Protein AF-A0A538RMU3-F1 (afdb_monomer_lite)

pLDDT: mean 72.75, std 20.23, range [37.22, 97.5]

Structure (mmCIF, N/CA/C/O backbone):
data_AF-A0A538RMU3-F1
#
_entry.id   AF-A0A538RMU3-F1
#
loop_
_atom_site.group_PDB
_atom_site.id
_atom_site.type_symbol
_atom_site.label_atom_id
_atom_site.label_alt_id
_atom_site.label_comp_id
_atom_site.label_asym_id
_atom_site.label_entity_id
_atom_site.label_seq_id
_atom_site.pdbx_PDB_ins_code
_atom_site.Cartn_x
_atom_site.Cartn_y
_atom_site.Cartn_z
_atom_site.occupancy
_atom_site.B_iso_or_equiv
_atom_site.auth_seq_id
_atom_site.auth_comp_id
_atom_site.auth_asym_id
_atom_site.auth_atom_id
_atom_site.pdbx_PDB_model_num
ATOM 1 N N . MET A 1 1 ? 11.686 59.007 83.862 1.00 42.25 1 MET A N 1
ATOM 2 C CA . MET A 1 1 ? 11.194 60.359 83.494 1.00 42.25 1 MET A CA 1
ATOM 3 C C . MET A 1 1 ? 9.891 60.207 82.717 1.00 42.25 1 MET A C 1
ATOM 5 O O . MET A 1 1 ? 9.642 59.115 82.222 1.00 42.25 1 MET A O 1
ATOM 9 N N . LYS A 1 2 ? 9.046 61.242 82.653 1.00 37.22 2 LYS A N 1
ATOM 10 C CA . LYS A 1 2 ? 7.793 61.214 81.876 1.00 37.22 2 LYS A CA 1
ATOM 11 C C . LYS A 1 2 ? 8.079 61.490 80.397 1.00 37.22 2 LYS A C 1
ATOM 13 O O . LYS A 1 2 ? 8.924 62.329 80.115 1.00 37.22 2 LYS A O 1
ATOM 18 N N . ASN A 1 3 ? 7.326 60.854 79.504 1.00 39.50 3 ASN A N 1
ATOM 19 C CA . ASN A 1 3 ? 6.898 61.400 78.213 1.00 39.50 3 ASN A CA 1
ATOM 20 C C . ASN A 1 3 ? 5.600 60.683 77.799 1.00 39.50 3 ASN A C 1
ATOM 22 O O . ASN A 1 3 ? 5.316 59.592 78.294 1.00 39.50 3 ASN A O 1
ATOM 26 N N . TYR A 1 4 ? 4.776 61.337 76.982 1.00 40.28 4 TYR A N 1
ATOM 27 C CA . TYR A 1 4 ? 3.357 61.013 76.797 1.00 40.28 4 TYR A CA 1
ATOM 28 C C . TYR A 1 4 ? 2.996 60.807 75.313 1.00 40.28 4 TYR A C 1
ATOM 30 O O . TYR A 1 4 ? 3.630 61.415 74.463 1.00 40.28 4 TYR A O 1
ATOM 38 N N . LEU A 1 5 ? 1.951 59.994 75.073 1.00 40.91 5 LEU A N 1
ATOM 39 C CA . LEU A 1 5 ? 0.840 60.138 74.098 1.00 40.91 5 LEU A CA 1
ATOM 40 C C . LEU A 1 5 ? 1.123 60.701 72.675 1.00 40.91 5 LEU A C 1
ATOM 42 O O . LEU A 1 5 ? 1.694 61.772 72.534 1.00 40.91 5 LEU A O 1
ATOM 46 N N . ALA A 1 6 ? 0.590 60.152 71.572 1.00 39.03 6 ALA A N 1
ATOM 47 C CA . ALA A 1 6 ? -0.189 58.920 71.328 1.00 39.03 6 ALA A CA 1
ATOM 48 C C . ALA A 1 6 ? -0.019 58.515 69.821 1.00 39.03 6 ALA A C 1
ATOM 50 O O . ALA A 1 6 ? 1.133 58.405 69.423 1.00 39.03 6 ALA A O 1
ATOM 51 N N . LEU A 1 7 ? -0.978 58.284 68.898 1.00 39.88 7 LEU A N 1
ATOM 52 C CA . LEU A 1 7 ? -2.457 58.264 68.869 1.00 39.88 7 LEU A CA 1
ATOM 53 C C . LEU A 1 7 ? -2.931 57.535 67.576 1.00 39.88 7 LEU A C 1
ATOM 55 O O . LEU A 1 7 ? -2.491 57.918 66.496 1.00 39.88 7 LEU A O 1
ATOM 59 N N . THR A 1 8 ? -3.882 56.583 67.659 1.00 44.03 8 THR A N 1
ATOM 60 C CA . THR A 1 8 ? -4.569 55.888 66.519 1.00 44.03 8 THR A CA 1
ATOM 61 C C . THR A 1 8 ? -3.670 55.049 65.570 1.00 44.03 8 THR A C 1
ATOM 63 O O . THR A 1 8 ? -2.468 55.253 65.508 1.00 44.03 8 THR A O 1
ATOM 66 N N . ASN A 1 9 ? -4.146 54.021 64.848 1.00 40.78 9 ASN A N 1
ATOM 67 C CA . ASN A 1 9 ? -5.468 53.841 64.229 1.00 40.78 9 ASN A CA 1
ATOM 68 C C . ASN A 1 9 ? -6.006 52.383 64.241 1.00 40.78 9 ASN A C 1
ATOM 70 O O . ASN A 1 9 ? -5.307 51.432 64.576 1.00 40.78 9 ASN A O 1
ATOM 74 N N . VAL A 1 10 ? -7.282 52.252 63.875 1.00 45.56 10 VAL A N 1
ATOM 75 C CA . VAL A 1 10 ? -8.118 51.045 63.755 1.00 45.56 10 VAL A CA 1
ATOM 76 C C . VAL A 1 10 ? -7.844 50.305 62.431 1.00 45.56 10 VAL A C 1
ATOM 78 O O . VAL A 1 10 ? -7.662 50.970 61.417 1.00 45.56 10 VAL A O 1
ATOM 81 N N . GLN A 1 11 ? -7.849 48.959 62.414 1.00 43.03 11 GLN A N 1
ATOM 82 C CA . GLN A 1 11 ? -8.915 48.118 61.809 1.00 43.03 11 GLN A CA 1
ATOM 83 C C . GLN A 1 11 ? -8.619 46.603 61.932 1.00 43.03 11 GLN A C 1
ATOM 85 O O . GLN A 1 11 ? -7.500 46.195 62.234 1.00 43.03 11 GLN A O 1
ATOM 90 N N . SER A 1 12 ? -9.656 45.774 61.778 1.00 46.22 12 SER A N 1
ATOM 91 C CA . SER A 1 12 ? -9.652 44.311 61.950 1.00 46.22 12 SER A CA 1
ATOM 92 C C . SER A 1 12 ? -9.465 43.564 60.600 1.00 46.22 12 SER A C 1
ATOM 94 O O . SER A 1 12 ? -9.358 44.223 59.563 1.00 46.22 12 SER A O 1
ATOM 96 N N . PRO A 1 13 ? -9.336 42.218 60.565 1.00 52.88 13 PRO A N 1
ATOM 97 C CA . PRO A 1 13 ? -8.780 41.520 59.404 1.00 52.88 13 PRO A CA 1
ATOM 98 C C . PRO A 1 13 ? -9.794 41.284 58.278 1.00 52.88 13 PRO A C 1
ATOM 100 O O . PRO A 1 13 ? -10.972 41.031 58.527 1.00 52.88 13 PRO A O 1
ATOM 103 N N . ILE A 1 14 ? -9.298 41.232 57.037 1.00 52.31 14 ILE A N 1
ATOM 104 C CA . ILE A 1 14 ? -10.019 40.663 55.892 1.00 52.31 14 ILE A CA 1
ATOM 105 C C . ILE A 1 14 ? -9.239 39.448 55.386 1.00 52.31 14 ILE A C 1
ATOM 107 O O . ILE A 1 14 ? -8.193 39.561 54.752 1.00 52.31 14 ILE A O 1
ATOM 111 N N . MET A 1 15 ? -9.769 38.268 55.697 1.00 50.59 15 MET A N 1
ATOM 112 C CA . MET A 1 15 ? -9.289 36.977 55.216 1.00 50.59 15 MET A CA 1
ATOM 113 C C . MET A 1 15 ? -9.994 36.649 53.895 1.00 50.59 15 MET A C 1
ATOM 115 O O . MET A 1 15 ? -11.164 36.274 53.895 1.00 50.59 15 MET A O 1
ATOM 119 N N . GLN A 1 16 ? -9.285 36.762 52.770 1.00 47.50 16 GLN A N 1
ATOM 120 C CA . GLN A 1 16 ? -9.738 36.242 51.477 1.00 47.50 16 GLN A CA 1
ATOM 121 C C . GLN A 1 16 ? -8.610 35.437 50.826 1.00 47.50 16 GLN A C 1
ATOM 123 O O . GLN A 1 16 ? -7.587 35.984 50.422 1.00 47.50 16 GLN A O 1
ATOM 128 N N . GLY A 1 17 ? -8.790 34.116 50.769 1.00 50.53 17 GLY A N 1
ATOM 129 C CA . GLY A 1 17 ? -7.845 33.208 50.125 1.00 50.53 17 GLY A CA 1
ATOM 130 C C . GLY A 1 17 ? -7.995 33.251 48.607 1.00 50.53 17 GLY A C 1
ATOM 131 O O . GLY A 1 17 ? -9.094 33.058 48.089 1.00 50.53 17 GLY A O 1
ATOM 132 N N . LEU A 1 18 ? -6.893 33.476 47.893 1.00 52.75 18 LEU A N 1
ATOM 133 C CA . LEU A 1 18 ? -6.877 33.454 46.434 1.00 52.75 18 LEU A CA 1
ATOM 134 C C . LEU A 1 18 ? -6.670 32.007 45.963 1.00 52.75 18 LEU A C 1
ATOM 136 O O . LEU A 1 18 ? -5.591 31.437 46.119 1.00 52.75 18 LEU A O 1
ATOM 140 N N . VAL A 1 19 ? -7.733 31.398 45.431 1.00 52.97 19 VAL A N 1
ATOM 141 C CA . VAL A 1 19 ? -7.720 30.014 44.933 1.00 52.97 19 VAL A CA 1
ATOM 142 C C . VAL A 1 19 ? -6.763 29.901 43.746 1.00 52.97 19 VAL A C 1
ATOM 144 O O . VAL A 1 19 ? -6.969 30.525 42.706 1.00 52.97 19 VAL A O 1
ATOM 147 N N . GLY A 1 20 ? -5.716 29.089 43.896 1.00 50.66 20 GLY A N 1
ATOM 148 C CA . GLY A 1 20 ? -4.728 28.857 42.848 1.00 50.66 20 GLY A CA 1
ATOM 149 C C . GLY A 1 20 ? -5.300 28.034 41.696 1.00 50.66 20 GLY A C 1
ATOM 150 O O . GLY A 1 20 ? -5.331 26.807 41.769 1.00 50.66 20 GLY A O 1
ATOM 151 N N . ILE A 1 21 ? -5.708 28.697 40.611 1.00 58.00 21 ILE A N 1
ATOM 152 C CA . ILE A 1 21 ? -6.057 28.031 39.350 1.00 58.00 21 ILE A CA 1
ATOM 153 C C . ILE A 1 21 ? -4.756 27.591 38.665 1.00 58.00 21 ILE A C 1
ATOM 155 O O . ILE A 1 21 ? -4.201 28.287 37.815 1.00 58.00 21 ILE A O 1
ATOM 159 N N . ALA A 1 22 ? -4.255 26.421 39.061 1.00 54.88 22 ALA A N 1
ATOM 160 C CA . ALA A 1 22 ? -3.153 25.740 38.392 1.00 54.88 22 ALA A CA 1
ATOM 161 C C . ALA A 1 22 ? -3.633 25.199 37.034 1.00 54.88 22 ALA A C 1
ATOM 163 O O . ALA A 1 22 ? -4.012 24.037 36.901 1.00 54.88 22 ALA A O 1
ATOM 164 N N . GLY A 1 23 ? -3.665 26.072 36.025 1.00 51.09 23 GLY A N 1
ATOM 165 C CA . GLY A 1 23 ? -4.047 25.717 34.663 1.00 51.09 23 GLY A CA 1
AT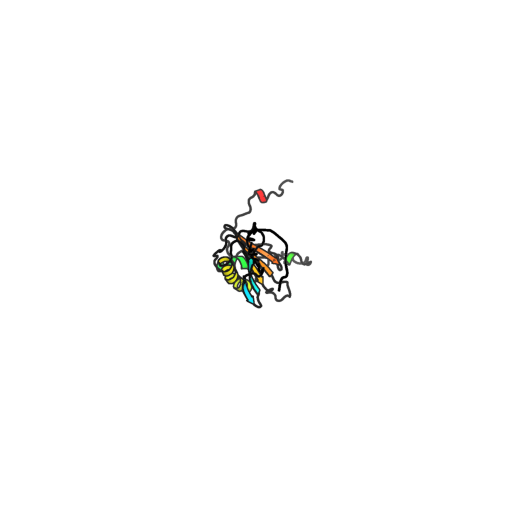OM 166 C C . GLY A 1 23 ? -3.039 24.757 34.034 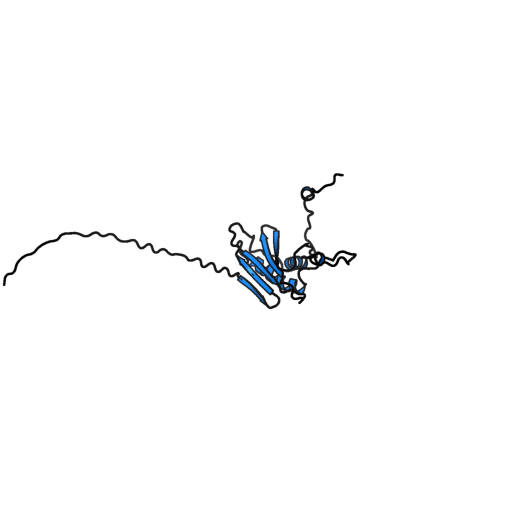1.00 51.09 23 GLY A C 1
ATOM 167 O O . GLY A 1 23 ? -2.046 25.195 33.456 1.00 51.09 23 GLY A O 1
ATOM 168 N N . CYS A 1 24 ? -3.300 23.452 34.123 1.00 47.16 24 CYS A N 1
ATOM 169 C CA . CYS A 1 24 ? -2.546 22.422 33.413 1.00 47.16 24 CYS A CA 1
ATOM 170 C C . CYS A 1 24 ? -2.789 22.529 31.900 1.00 47.16 24 CYS A C 1
ATOM 172 O O . CYS A 1 24 ? -3.610 21.809 31.333 1.00 47.16 24 CYS A O 1
ATOM 174 N N . VAL A 1 25 ? -2.056 23.431 31.243 1.00 57.81 25 VAL A N 1
ATOM 175 C CA . VAL A 1 25 ? -1.978 23.507 29.782 1.00 57.81 25 VAL A CA 1
ATOM 176 C C . VAL A 1 25 ? -1.273 22.248 29.280 1.00 57.81 25 VAL A C 1
ATOM 178 O O . VAL A 1 25 ? -0.047 22.189 29.195 1.00 57.81 25 VAL A O 1
ATOM 181 N N . LEU A 1 26 ? -2.063 21.223 28.962 1.00 56.81 26 LEU A N 1
ATOM 182 C CA . LEU A 1 26 ? -1.600 20.052 28.229 1.00 56.81 26 LEU A CA 1
ATOM 183 C C . LEU A 1 26 ? -1.276 20.481 26.796 1.00 56.81 26 LEU A C 1
ATOM 185 O O . LEU A 1 26 ? -2.120 20.436 25.903 1.00 56.81 26 LEU A O 1
ATOM 189 N N . VAL A 1 27 ? -0.035 20.921 26.584 1.00 56.12 27 VAL A N 1
ATOM 190 C CA . VAL A 1 27 ? 0.534 21.096 25.246 1.00 56.12 27 VAL A CA 1
ATOM 191 C C . VAL A 1 27 ? 0.655 19.719 24.600 1.00 56.12 27 VAL A C 1
ATOM 193 O O . VAL A 1 27 ? 1.660 19.023 24.748 1.00 56.12 27 VAL A O 1
ATOM 196 N N . PHE A 1 28 ? -0.393 19.329 23.876 1.00 52.47 28 PHE A N 1
ATOM 197 C CA . PHE A 1 28 ? -0.359 18.222 22.931 1.00 52.47 28 PHE A CA 1
ATOM 198 C C . PHE A 1 28 ? 0.613 18.582 21.806 1.00 52.47 28 PHE A C 1
ATOM 200 O O . PHE A 1 28 ? 0.235 19.142 20.778 1.00 52.47 28 PHE A O 1
ATOM 207 N N . SER A 1 29 ? 1.894 18.287 22.032 1.00 49.62 29 SER A N 1
ATOM 208 C CA . SER A 1 29 ? 2.948 18.389 21.028 1.00 49.62 29 SER A CA 1
ATOM 209 C C . SER A 1 29 ? 2.738 17.287 19.990 1.00 49.62 29 SER A C 1
ATOM 211 O O . SER A 1 29 ? 3.348 16.218 20.053 1.00 49.62 29 SER A O 1
ATOM 213 N N . GLY A 1 30 ? 1.802 17.535 19.072 1.00 46.72 30 GLY A N 1
ATOM 214 C CA . GLY A 1 30 ? 1.519 16.692 17.920 1.00 46.72 30 GLY A CA 1
ATOM 215 C C . GLY A 1 30 ? 2.725 16.679 16.993 1.00 46.72 30 GLY A C 1
ATOM 216 O O . GLY A 1 30 ? 2.830 17.490 16.076 1.00 46.72 30 GLY A O 1
ATOM 217 N N . CYS A 1 31 ? 3.664 15.774 17.259 1.00 44.69 31 CYS A N 1
ATOM 218 C CA . CYS A 1 31 ? 4.785 15.536 16.371 1.00 44.69 31 CYS A CA 1
ATOM 219 C C . CYS A 1 31 ? 4.237 14.898 15.090 1.00 44.69 31 CYS A C 1
ATOM 221 O O . CYS A 1 31 ? 3.975 13.698 15.062 1.00 44.69 31 CYS A O 1
ATOM 223 N N . ALA A 1 32 ? 4.059 15.709 14.043 1.00 51.19 32 ALA A N 1
ATOM 224 C CA . ALA A 1 32 ? 3.670 15.278 12.699 1.00 51.19 32 ALA A CA 1
ATOM 225 C C . ALA A 1 32 ? 4.819 14.497 12.023 1.00 51.19 32 ALA A C 1
ATOM 227 O O . ALA A 1 32 ? 5.415 14.924 11.035 1.00 51.19 32 ALA A O 1
ATOM 228 N N . GLY A 1 33 ? 5.181 13.368 12.631 1.00 53.28 33 GLY A N 1
ATOM 229 C CA . GLY A 1 33 ? 6.319 12.520 12.309 1.00 53.28 33 GLY A CA 1
ATOM 230 C C . GLY A 1 33 ? 5.861 11.072 12.253 1.00 53.28 33 GLY A C 1
ATOM 231 O O . GLY A 1 33 ? 5.905 10.357 13.252 1.00 53.28 33 GLY A O 1
ATOM 232 N N . GLY A 1 34 ? 5.404 10.658 11.072 1.00 60.94 34 GLY A N 1
ATOM 233 C CA . GLY A 1 34 ? 4.832 9.337 10.840 1.00 60.94 34 GLY A CA 1
ATOM 234 C C . GLY A 1 34 ? 5.728 8.175 11.290 1.00 60.94 34 GLY A C 1
ATOM 235 O O . GLY A 1 34 ? 6.949 8.199 11.104 1.00 60.94 34 GLY A O 1
ATOM 236 N N . THR A 1 35 ? 5.128 7.128 11.868 1.00 81.69 35 THR A N 1
ATOM 237 C CA . THR A 1 35 ? 5.879 5.978 12.400 1.00 81.69 35 THR A CA 1
ATOM 238 C C . THR A 1 35 ? 6.506 5.186 11.254 1.00 81.69 35 THR A C 1
ATOM 240 O O . THR A 1 35 ? 5.820 4.499 10.496 1.00 81.69 35 THR A O 1
ATOM 243 N N . LYS A 1 36 ? 7.829 5.286 11.110 1.00 85.69 36 LYS A N 1
ATOM 244 C CA . LYS A 1 36 ? 8.577 4.691 9.996 1.00 85.69 36 LYS A CA 1
ATOM 245 C C . LYS A 1 36 ? 8.697 3.173 10.163 1.00 85.69 36 LYS A C 1
ATOM 247 O O . LYS A 1 36 ? 9.276 2.701 11.136 1.00 85.69 36 LYS A O 1
ATOM 252 N N . LEU A 1 37 ? 8.181 2.418 9.194 1.00 86.12 37 LEU A N 1
ATOM 253 C CA . LEU A 1 37 ? 8.215 0.950 9.177 1.00 86.12 37 LEU A CA 1
ATOM 254 C C . LEU A 1 37 ? 9.469 0.421 8.466 1.00 86.12 37 LEU A C 1
ATOM 256 O O . LEU A 1 37 ? 10.030 -0.590 8.878 1.00 86.12 37 LEU A O 1
ATOM 260 N N . ALA A 1 38 ? 9.937 1.118 7.424 1.00 90.00 38 ALA A N 1
ATOM 261 C CA . ALA A 1 38 ? 11.180 0.794 6.727 1.00 90.00 38 ALA A CA 1
ATOM 262 C C . ALA A 1 38 ? 11.831 2.015 6.064 1.00 90.00 38 ALA A C 1
ATOM 264 O O . ALA A 1 38 ? 11.158 2.977 5.682 1.00 90.00 38 ALA A O 1
ATOM 265 N N . HIS A 1 39 ? 13.150 1.941 5.864 1.00 88.62 39 HIS A N 1
ATOM 266 C CA . HIS A 1 39 ? 13.913 2.885 5.050 1.00 88.62 39 HIS A CA 1
ATOM 267 C C . HIS A 1 39 ? 15.199 2.245 4.517 1.00 88.62 39 HIS A C 1
ATOM 269 O O . HIS A 1 39 ? 15.991 1.724 5.298 1.00 88.62 39 HIS A O 1
ATOM 275 N N . ASN A 1 40 ? 15.422 2.298 3.206 1.00 85.94 40 ASN A N 1
ATOM 276 C CA . ASN A 1 40 ? 16.657 1.876 2.543 1.00 85.94 40 ASN A CA 1
ATOM 277 C C . ASN A 1 40 ? 16.784 2.574 1.168 1.00 85.94 40 ASN A C 1
ATOM 279 O O . ASN A 1 40 ? 15.991 3.455 0.837 1.00 85.94 40 ASN A O 1
ATOM 283 N N . ALA A 1 41 ? 17.768 2.180 0.354 1.00 84.56 41 ALA A N 1
ATOM 284 C CA . ALA A 1 41 ? 17.982 2.745 -0.985 1.00 84.56 41 ALA A CA 1
ATOM 285 C C . ALA A 1 41 ? 16.835 2.467 -1.987 1.00 84.56 41 ALA A C 1
ATOM 287 O O . ALA A 1 41 ? 16.616 3.262 -2.904 1.00 84.56 41 ALA A O 1
ATOM 288 N N . LYS A 1 42 ? 16.083 1.369 -1.809 1.00 85.88 42 LYS A N 1
ATOM 289 C CA . LYS A 1 42 ? 14.905 1.050 -2.631 1.00 85.88 42 LYS A CA 1
ATOM 290 C C . LYS A 1 42 ? 13.700 1.907 -2.239 1.00 85.88 42 LYS A C 1
ATOM 292 O O . LYS A 1 42 ? 12.954 2.315 -3.119 1.00 85.88 42 LYS A O 1
ATOM 297 N N . GLY A 1 43 ? 13.516 2.240 -0.960 1.00 90.12 43 GLY A N 1
ATOM 298 C CA . GLY A 1 43 ? 12.418 3.118 -0.563 1.00 90.12 43 GLY A CA 1
ATOM 299 C C . GLY A 1 43 ? 12.168 3.258 0.936 1.00 90.12 43 GLY A C 1
ATOM 300 O O . GLY A 1 43 ? 13.034 3.030 1.783 1.00 90.12 43 GLY A O 1
ATOM 301 N N . SER A 1 44 ? 10.945 3.655 1.271 1.00 92.81 44 SER A N 1
ATOM 302 C CA . SER A 1 44 ? 10.430 3.732 2.638 1.00 92.81 44 SER A CA 1
ATOM 303 C C . SER A 1 44 ? 8.938 3.450 2.694 1.00 92.81 44 SER A C 1
ATOM 305 O O . SER A 1 44 ? 8.204 3.830 1.783 1.00 92.81 44 SER A O 1
ATOM 307 N N . VAL A 1 45 ? 8.505 2.871 3.811 1.00 95.56 45 VAL A N 1
ATOM 308 C CA . VAL A 1 45 ? 7.096 2.681 4.179 1.00 95.56 45 VAL A CA 1
ATOM 309 C C . VAL A 1 45 ? 6.913 3.206 5.603 1.00 95.56 45 VAL A C 1
ATOM 311 O O . VAL A 1 45 ? 7.813 3.051 6.436 1.00 95.56 45 VAL A O 1
ATOM 314 N N . TYR A 1 46 ? 5.799 3.877 5.877 1.00 95.31 46 TYR A N 1
ATOM 315 C CA . TYR A 1 46 ? 5.536 4.575 7.135 1.00 95.31 46 TYR A CA 1
ATOM 316 C C . TYR A 1 46 ? 4.028 4.692 7.405 1.00 95.31 46 TYR A C 1
ATOM 318 O O . TYR A 1 46 ? 3.224 4.643 6.481 1.00 95.31 46 TYR A O 1
ATOM 326 N N . LEU A 1 47 ? 3.647 4.837 8.673 1.00 95.19 47 LEU A N 1
ATOM 327 C CA . LEU A 1 47 ? 2.291 5.218 9.077 1.00 95.19 47 LEU A CA 1
ATOM 328 C C . LEU A 1 47 ? 2.202 6.745 9.120 1.00 95.19 47 LEU A C 1
ATOM 330 O O . LEU A 1 47 ? 3.065 7.370 9.732 1.00 95.19 47 LEU A O 1
ATOM 334 N N . GLU A 1 48 ? 1.190 7.342 8.504 1.00 92.12 48 GLU A N 1
ATOM 335 C CA . GLU A 1 48 ? 0.957 8.794 8.462 1.00 92.12 48 GLU A CA 1
ATOM 336 C C . GLU A 1 48 ? -0.394 9.103 9.117 1.00 92.12 48 GLU A C 1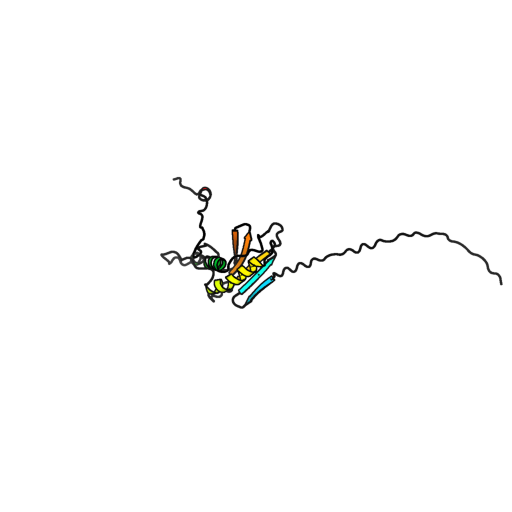
ATOM 338 O O . GLU A 1 48 ? -1.373 8.417 8.830 1.00 92.12 48 GLU A O 1
ATOM 343 N N . GLU A 1 49 ? -0.445 10.089 10.018 1.00 91.19 49 GLU A N 1
ATOM 344 C CA . GLU A 1 49 ? -1.685 10.521 10.681 1.00 91.19 49 GLU A CA 1
ATOM 345 C C . GLU A 1 49 ? -2.415 11.547 9.807 1.00 91.19 49 GLU A C 1
ATOM 347 O O . GLU A 1 49 ? -1.827 12.539 9.371 1.00 91.19 49 GLU A O 1
ATOM 352 N N . VAL A 1 50 ? -3.697 11.295 9.538 1.00 89.00 50 VAL A N 1
ATOM 353 C CA . VAL A 1 50 ? -4.544 12.153 8.709 1.00 89.00 50 VAL A CA 1
ATOM 354 C C . VAL A 1 50 ? -5.187 13.211 9.602 1.00 89.00 50 VAL A C 1
ATOM 356 O O . VAL A 1 50 ? -5.878 12.896 10.564 1.00 89.00 50 VAL A O 1
ATOM 359 N N . THR A 1 51 ? -4.962 14.488 9.290 1.00 85.50 51 THR A N 1
ATOM 360 C CA . THR A 1 51 ? -5.461 15.622 10.092 1.00 85.50 51 THR A CA 1
ATOM 361 C C . THR A 1 51 ? -6.918 15.999 9.804 1.00 85.50 51 THR A C 1
ATOM 363 O O . THR A 1 51 ? -7.455 16.911 10.435 1.00 85.50 51 THR A O 1
ATOM 366 N N . ASP A 1 52 ? -7.566 15.311 8.863 1.00 86.75 52 ASP A N 1
ATOM 367 C CA . ASP A 1 52 ? -8.991 15.455 8.583 1.00 86.75 52 ASP A CA 1
ATOM 368 C C . ASP A 1 52 ? -9.814 14.653 9.601 1.00 86.75 52 ASP A C 1
ATOM 370 O O . ASP A 1 52 ? -9.823 13.426 9.598 1.00 86.75 52 ASP A O 1
ATOM 374 N N . TRP A 1 53 ? -10.541 15.370 10.455 1.00 80.75 53 TRP A N 1
ATOM 375 C CA . TRP A 1 53 ? -11.468 14.846 11.463 1.00 80.75 53 TRP A CA 1
ATOM 376 C C . TRP A 1 53 ? -12.642 14.018 10.902 1.00 80.75 53 TRP A C 1
ATOM 378 O O . TRP A 1 53 ? -13.379 13.418 11.682 1.00 80.75 53 TRP A O 1
ATOM 388 N N . SER A 1 54 ? -12.834 13.989 9.578 1.00 88.75 54 SER A N 1
ATOM 389 C CA . SER A 1 54 ? -13.791 13.116 8.887 1.00 88.75 54 SER A CA 1
ATOM 390 C C . SER A 1 54 ? -13.163 11.845 8.288 1.00 88.75 54 SER A C 1
ATOM 392 O O . SER A 1 54 ? -13.886 10.997 7.760 1.00 88.75 54 SER A O 1
ATOM 394 N N . PHE A 1 55 ? -11.837 11.680 8.377 1.00 89.69 55 PHE A N 1
ATOM 395 C CA . PHE A 1 55 ? -11.150 10.462 7.953 1.00 89.69 55 PHE A CA 1
ATOM 396 C C . PHE A 1 55 ? -11.203 9.387 9.046 1.00 89.69 55 PHE A C 1
ATOM 398 O O . PHE A 1 55 ? -10.618 9.535 10.116 1.00 89.69 55 PHE A O 1
ATOM 405 N N . GLU A 1 56 ? -11.849 8.266 8.732 1.00 91.00 56 GLU A N 1
ATOM 406 C CA . GLU A 1 56 ? -11.832 7.056 9.553 1.00 91.00 56 GLU A CA 1
ATOM 407 C C . GLU A 1 56 ? -11.572 5.835 8.656 1.00 91.00 56 GLU A C 1
ATOM 409 O O . GLU A 1 56 ? -12.384 5.477 7.793 1.00 91.00 56 GLU A O 1
ATOM 414 N N . ALA A 1 57 ? -10.411 5.207 8.832 1.00 93.00 57 ALA A N 1
ATOM 415 C CA . ALA A 1 57 ? -10.045 3.949 8.198 1.00 93.00 57 ALA A CA 1
ATOM 416 C C . ALA A 1 57 ? -10.485 2.754 9.057 1.00 93.00 57 ALA A C 1
ATOM 418 O O . ALA A 1 57 ? -10.459 2.782 10.285 1.00 93.00 57 ALA A O 1
ATOM 419 N N . SER A 1 58 ? -10.832 1.645 8.409 1.00 95.56 58 SER A N 1
ATOM 420 C CA . SER A 1 58 ? -11.107 0.368 9.073 1.00 95.56 58 SER A CA 1
ATOM 421 C C . SER A 1 58 ? -9.784 -0.329 9.399 1.00 95.56 58 SER A C 1
ATOM 423 O O . SER A 1 58 ? -9.365 -1.278 8.734 1.00 95.56 58 SER A O 1
ATOM 425 N N . HIS A 1 59 ? -9.092 0.214 10.399 1.00 92.81 59 HIS A N 1
ATOM 426 C CA . HIS A 1 59 ? -7.755 -0.181 10.827 1.00 92.81 59 HIS A CA 1
ATOM 427 C C . HIS A 1 59 ? -7.706 -0.517 12.329 1.00 92.81 59 HIS A C 1
ATOM 429 O O . HIS A 1 59 ? -8.443 0.089 13.108 1.00 92.81 59 HIS A O 1
ATOM 435 N N . PRO A 1 60 ? -6.850 -1.467 12.759 1.00 95.56 60 PRO A N 1
ATOM 436 C CA . PRO A 1 60 ? -5.891 -2.232 11.954 1.00 95.56 60 PRO A CA 1
ATOM 437 C C . PRO A 1 60 ? -6.560 -3.284 11.051 1.00 95.56 60 PRO A C 1
ATOM 439 O O . PRO A 1 60 ? -7.508 -3.958 11.446 1.00 95.56 60 PRO A O 1
ATOM 442 N N . ALA A 1 61 ? -6.038 -3.446 9.833 1.00 95.19 61 ALA A N 1
ATOM 443 C CA . ALA A 1 61 ? -6.515 -4.404 8.837 1.00 95.19 61 ALA A CA 1
ATOM 444 C C . ALA A 1 61 ? -5.461 -5.488 8.559 1.00 95.19 61 ALA A C 1
ATOM 446 O O . ALA A 1 61 ? -4.354 -5.199 8.103 1.00 95.19 61 ALA A O 1
ATOM 447 N N . VAL A 1 62 ? -5.813 -6.754 8.794 1.00 95.88 62 VAL A N 1
ATOM 448 C CA . VAL A 1 62 ? -4.948 -7.899 8.471 1.00 95.88 62 VAL A CA 1
ATOM 449 C C . VAL A 1 62 ? -5.263 -8.378 7.055 1.00 95.88 62 VAL A C 1
ATOM 451 O O . VAL A 1 62 ? -6.265 -9.050 6.829 1.00 95.88 62 VAL A O 1
ATOM 454 N N . ILE A 1 63 ? -4.394 -8.033 6.105 1.00 93.75 63 ILE A N 1
ATOM 455 C CA . ILE A 1 63 ? -4.438 -8.519 4.719 1.00 93.75 63 ILE A CA 1
ATOM 456 C C . ILE A 1 63 ? -3.173 -9.340 4.465 1.00 93.75 63 ILE A C 1
ATOM 458 O O . ILE A 1 63 ? -2.082 -8.959 4.892 1.00 93.75 63 ILE A O 1
ATOM 462 N N . ASP A 1 64 ? -3.313 -10.482 3.792 1.00 94.25 64 ASP A N 1
ATOM 463 C CA . ASP A 1 64 ? -2.186 -11.367 3.521 1.00 94.25 64 ASP A CA 1
ATOM 464 C C . ASP A 1 64 ? -1.206 -10.763 2.499 1.00 94.25 64 ASP A C 1
ATOM 466 O O . ASP A 1 64 ? -1.578 -10.014 1.590 1.00 94.25 64 ASP A O 1
ATOM 470 N N . GLN A 1 65 ? 0.072 -11.124 2.633 1.00 94.75 65 GLN A N 1
ATOM 471 C CA . GLN A 1 65 ? 1.136 -10.596 1.782 1.00 94.75 65 GLN A CA 1
ATOM 472 C C . GLN A 1 65 ? 0.903 -10.889 0.292 1.00 94.75 65 GLN A C 1
ATOM 474 O O . GLN A 1 65 ? 1.237 -10.045 -0.532 1.00 94.75 65 GLN A O 1
ATOM 479 N N . LEU A 1 66 ? 0.320 -12.038 -0.076 1.00 94.38 66 LEU A N 1
ATOM 480 C CA . LEU A 1 66 ? 0.129 -12.426 -1.478 1.00 94.38 66 LEU A CA 1
ATOM 481 C C . LEU A 1 66 ? -0.983 -11.606 -2.144 1.00 94.38 66 LEU A C 1
ATOM 483 O O . LEU A 1 66 ? -0.870 -11.270 -3.324 1.00 94.38 66 LEU A O 1
ATOM 487 N N . THR A 1 67 ? -2.031 -11.244 -1.403 1.00 94.06 67 THR A N 1
ATOM 488 C CA . THR A 1 67 ? -3.052 -10.288 -1.851 1.00 94.06 67 THR A CA 1
ATOM 489 C C . THR A 1 67 ? -2.449 -8.904 -2.068 1.00 94.06 67 THR A C 1
ATOM 491 O O . THR A 1 67 ? -2.677 -8.317 -3.125 1.00 94.06 67 THR A O 1
ATOM 494 N N . ILE A 1 68 ? -1.597 -8.414 -1.158 1.00 95.88 68 ILE A N 1
ATOM 495 C CA . ILE A 1 68 ? -0.870 -7.155 -1.390 1.00 95.88 68 ILE A CA 1
ATOM 496 C C . ILE A 1 68 ? 0.061 -7.266 -2.612 1.00 95.88 68 ILE A C 1
ATOM 498 O O . ILE A 1 68 ? 0.037 -6.371 -3.455 1.00 95.88 68 ILE A O 1
ATOM 502 N N . THR A 1 69 ? 0.791 -8.374 -2.795 1.00 95.06 69 THR A N 1
ATOM 503 C CA . THR A 1 69 ? 1.628 -8.598 -3.991 1.00 95.06 69 THR A CA 1
ATOM 504 C C . THR A 1 69 ? 0.805 -8.536 -5.278 1.00 95.06 69 THR A C 1
ATOM 506 O O . THR A 1 69 ? 1.208 -7.867 -6.228 1.00 95.06 69 THR A O 1
ATOM 509 N N . LYS A 1 70 ? -0.374 -9.175 -5.319 1.00 93.44 70 LYS A N 1
ATOM 510 C CA . LYS A 1 70 ? -1.295 -9.116 -6.471 1.00 93.44 70 LYS A CA 1
ATOM 511 C C . LYS A 1 70 ? -1.801 -7.699 -6.741 1.00 93.44 70 LYS A C 1
ATOM 513 O O . LYS A 1 70 ? -1.942 -7.330 -7.905 1.00 93.44 70 LYS A O 1
ATOM 518 N N . ILE A 1 71 ? -2.055 -6.914 -5.692 1.00 92.81 71 ILE A N 1
ATOM 519 C CA . ILE A 1 71 ? -2.460 -5.510 -5.816 1.00 92.81 71 ILE A CA 1
ATOM 520 C C . ILE A 1 71 ? -1.307 -4.680 -6.393 1.00 92.81 71 ILE A C 1
ATOM 522 O O . ILE A 1 71 ? -1.490 -4.038 -7.421 1.00 92.81 71 ILE A O 1
ATOM 526 N N . VAL A 1 72 ? -0.108 -4.744 -5.807 1.00 92.38 72 VAL A N 1
ATOM 527 C CA . VAL A 1 72 ? 1.055 -3.951 -6.249 1.00 92.38 72 VAL A CA 1
ATOM 528 C C . VAL A 1 72 ? 1.478 -4.315 -7.680 1.00 92.38 72 VAL A C 1
ATOM 530 O O . VAL A 1 72 ? 1.651 -3.426 -8.513 1.00 92.38 72 VAL A O 1
ATOM 533 N N . LYS A 1 73 ? 1.565 -5.612 -8.012 1.00 91.50 73 LYS A N 1
ATOM 534 C CA . LYS A 1 73 ? 1.867 -6.080 -9.379 1.00 91.50 73 LYS A CA 1
ATOM 535 C C . LYS A 1 73 ? 0.778 -5.737 -10.400 1.00 91.50 73 LYS A C 1
ATOM 537 O O . LYS A 1 73 ? 1.080 -5.636 -11.586 1.00 91.50 73 LYS A O 1
ATOM 542 N N . GLY A 1 74 ? -0.471 -5.590 -9.954 1.00 88.81 74 GLY A N 1
ATOM 543 C CA . GLY A 1 74 ? -1.632 -5.333 -10.805 1.00 88.81 74 GLY A CA 1
ATOM 544 C C . GLY A 1 74 ? -1.787 -3.882 -11.265 1.00 88.81 74 GLY A C 1
ATOM 545 O O . GLY A 1 74 ? -2.769 -3.576 -11.933 1.00 88.81 74 GLY A O 1
ATOM 546 N N . LEU A 1 75 ? -0.876 -2.973 -10.909 1.00 86.75 75 LEU A N 1
ATOM 547 C CA . LEU A 1 75 ? -0.998 -1.542 -11.203 1.00 86.75 75 LEU A CA 1
ATOM 548 C C . LEU A 1 75 ? -0.263 -1.171 -12.487 1.00 86.75 75 LEU A C 1
ATOM 550 O O . LEU A 1 75 ? 0.950 -1.364 -12.594 1.00 86.75 75 LEU A O 1
ATOM 554 N N . TYR A 1 76 ? -0.993 -0.585 -13.436 1.00 83.19 76 TYR A N 1
ATOM 555 C CA . TYR A 1 76 ? -0.472 -0.223 -14.750 1.00 83.19 76 TYR A CA 1
ATOM 556 C C . TYR A 1 76 ? -0.613 1.275 -15.034 1.00 83.19 76 TYR A C 1
ATOM 558 O O . TYR A 1 76 ? -1.632 1.896 -14.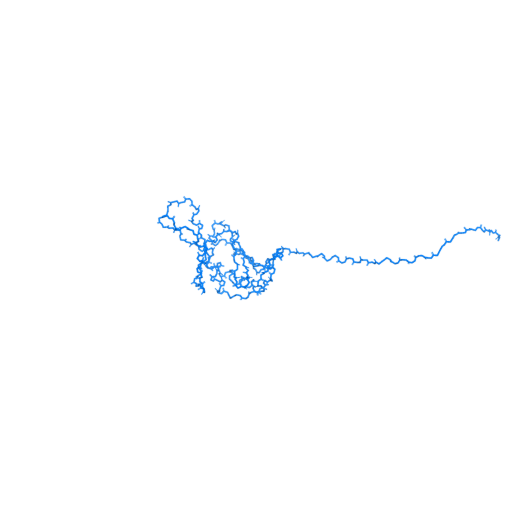722 1.00 83.19 76 TYR A O 1
ATOM 566 N N . SER A 1 77 ? 0.414 1.824 -15.678 1.00 75.56 77 SER A N 1
ATOM 567 C CA . SER A 1 77 ? 0.432 3.152 -16.281 1.00 75.56 77 SER A CA 1
ATOM 568 C C . SER A 1 77 ? 0.369 3.060 -17.812 1.00 75.56 77 SER A C 1
ATOM 570 O O . SER A 1 77 ? 0.810 2.080 -18.423 1.00 75.56 77 SER A O 1
ATOM 572 N N . ASN A 1 78 ? -0.155 4.122 -18.426 1.00 63.66 78 ASN A N 1
ATOM 573 C CA . ASN A 1 78 ? -0.145 4.381 -19.861 1.00 63.66 78 ASN A CA 1
ATOM 574 C C . ASN A 1 78 ? 0.626 5.678 -20.200 1.00 63.66 78 ASN A C 1
ATOM 576 O O . ASN A 1 78 ? 0.302 6.385 -21.154 1.00 63.66 78 ASN A O 1
ATOM 580 N N . ASP A 1 79 ? 1.672 5.997 -19.426 1.00 56.38 79 ASP A N 1
ATOM 581 C CA . ASP A 1 79 ? 2.582 7.129 -19.685 1.00 56.38 79 ASP A CA 1
ATOM 582 C C . ASP A 1 79 ? 3.265 7.036 -21.074 1.00 56.38 79 ASP A C 1
ATOM 584 O O . ASP A 1 79 ? 3.707 8.040 -21.627 1.00 56.38 79 ASP A O 1
ATOM 588 N N . GLY A 1 80 ? 3.246 5.857 -21.712 1.00 49.88 80 GLY A N 1
ATOM 589 C CA . GLY A 1 80 ? 3.621 5.653 -23.117 1.00 49.88 80 GLY A CA 1
ATOM 590 C C . GLY A 1 80 ? 2.690 6.296 -24.160 1.00 49.88 80 GLY A C 1
ATOM 591 O O . GLY A 1 80 ? 2.889 6.051 -25.349 1.00 49.88 80 GLY A O 1
ATOM 592 N N . MET A 1 81 ? 1.683 7.081 -23.756 1.00 46.47 81 MET A N 1
ATOM 593 C CA . MET A 1 81 ? 0.745 7.776 -24.653 1.00 46.47 81 MET A CA 1
ATOM 594 C C . MET A 1 81 ? 0.942 9.308 -24.714 1.00 46.47 81 MET A C 1
ATOM 596 O O . MET A 1 81 ? 0.277 9.974 -25.505 1.00 46.47 81 MET A O 1
ATOM 600 N N . SER A 1 82 ? 1.827 9.887 -23.889 1.00 44.66 82 SER A N 1
ATOM 601 C CA . SER A 1 82 ? 2.022 11.350 -23.779 1.00 44.66 82 SER A CA 1
ATOM 602 C C . SER A 1 82 ? 3.333 11.877 -24.389 1.00 44.66 82 SER A C 1
ATOM 604 O O . SER A 1 82 ? 3.504 13.089 -24.523 1.00 44.66 82 SER A O 1
ATOM 606 N N . GLY A 1 83 ? 4.238 10.991 -24.820 1.00 45.72 83 GLY A N 1
ATOM 607 C CA . GLY A 1 83 ? 5.401 11.350 -25.637 1.00 45.72 83 GLY A CA 1
ATOM 608 C C . GLY A 1 83 ? 5.011 11.612 -27.098 1.00 45.72 83 GLY A C 1
ATOM 609 O O . GLY A 1 83 ? 4.195 10.894 -27.667 1.00 45.72 83 GLY A O 1
ATOM 610 N N . SER A 1 84 ? 5.615 12.613 -27.743 1.00 47.19 84 SER A N 1
ATOM 611 C CA . SER A 1 84 ? 5.202 13.138 -29.062 1.00 47.19 84 SER A CA 1
ATOM 612 C C . SER A 1 84 ? 5.457 12.228 -30.284 1.00 47.19 84 SER A C 1
ATOM 614 O O . SER A 1 84 ? 5.315 12.675 -31.424 1.00 47.19 84 SER A O 1
ATOM 616 N N . SER A 1 85 ? 5.799 10.951 -30.088 1.00 46.72 85 SER A N 1
ATOM 617 C CA . SER A 1 85 ? 6.073 10.009 -31.180 1.00 46.72 85 SER A CA 1
ATOM 618 C C . SER A 1 85 ? 4.787 9.419 -31.772 1.00 46.72 85 SER A C 1
ATOM 620 O O . SER A 1 85 ? 4.305 8.370 -31.347 1.00 46.72 85 SER A O 1
ATOM 622 N N . ARG A 1 86 ? 4.253 10.049 -32.826 1.00 49.75 86 ARG A N 1
ATOM 623 C CA . ARG A 1 86 ? 3.176 9.482 -33.668 1.00 49.75 86 ARG A CA 1
ATOM 624 C C . ARG A 1 86 ? 3.675 8.379 -34.628 1.00 49.75 86 ARG A C 1
ATOM 626 O O . ARG A 1 86 ? 3.228 8.303 -35.769 1.00 49.75 86 ARG A O 1
ATOM 633 N N . MET A 1 87 ? 4.577 7.509 -34.168 1.00 49.72 87 MET A N 1
ATOM 634 C CA . MET A 1 87 ? 5.094 6.354 -34.916 1.00 49.72 87 MET A CA 1
ATOM 635 C C . MET A 1 87 ? 5.052 5.067 -34.072 1.00 49.72 87 MET A C 1
ATOM 637 O O . MET A 1 87 ? 6.074 4.525 -33.655 1.00 49.72 87 MET A O 1
ATOM 641 N N . SER A 1 88 ? 3.848 4.541 -33.849 1.00 46.84 88 SER A N 1
ATOM 642 C CA . SER A 1 88 ? 3.616 3.126 -33.524 1.00 46.84 88 SER A CA 1
ATOM 643 C C . SER A 1 88 ? 2.220 2.722 -33.994 1.00 46.84 88 SER A C 1
ATOM 645 O O . SER A 1 88 ? 1.221 3.248 -33.517 1.00 46.84 88 SER A O 1
ATOM 647 N N . ALA A 1 89 ? 2.151 1.801 -34.961 1.00 49.84 89 ALA A N 1
ATOM 648 C CA . ALA A 1 89 ? 0.896 1.335 -35.568 1.00 49.84 89 ALA A CA 1
ATOM 649 C C . ALA A 1 89 ? 0.157 0.263 -34.732 1.00 49.84 89 ALA A C 1
ATOM 651 O O . ALA A 1 89 ? -0.849 -0.289 -35.169 1.00 49.84 89 ALA A O 1
ATOM 652 N N . GLY A 1 90 ? 0.648 -0.017 -33.524 1.00 50.75 90 GLY A N 1
ATOM 653 C CA . GLY A 1 90 ? -0.065 -0.703 -32.453 1.00 50.75 90 GLY A CA 1
ATOM 654 C C . GLY A 1 90 ? 0.128 0.105 -31.172 1.00 50.75 90 GLY A C 1
ATOM 655 O O . GLY A 1 90 ? 1.224 0.612 -30.937 1.00 50.75 90 GLY A O 1
ATOM 656 N N . GLY A 1 91 ? -0.935 0.274 -30.384 1.00 55.25 91 GLY A N 1
ATOM 657 C CA . GLY A 1 91 ? -0.899 1.112 -29.183 1.00 55.25 91 GLY A CA 1
ATOM 658 C C . GLY A 1 91 ? 0.120 0.626 -28.149 1.00 55.25 91 GLY A C 1
ATOM 659 O O . GLY A 1 91 ? 0.332 -0.578 -27.989 1.00 55.25 91 GLY A O 1
ATOM 660 N N . SER A 1 92 ? 0.730 1.572 -27.434 1.00 58.88 92 SER A N 1
ATOM 661 C CA . SER A 1 92 ? 1.678 1.321 -26.346 1.00 58.88 92 SER A CA 1
ATOM 662 C C . SER A 1 92 ? 1.065 0.352 -25.331 1.00 58.88 92 SER A C 1
ATOM 664 O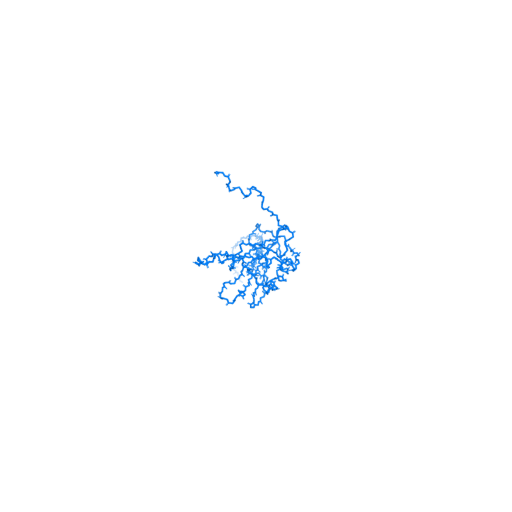 O . SER A 1 92 ? 0.047 0.659 -24.711 1.00 58.88 92 SER A O 1
ATOM 666 N N . LYS A 1 93 ? 1.656 -0.838 -25.161 1.00 65.12 93 LYS A N 1
ATOM 667 C CA . LYS A 1 93 ? 1.164 -1.809 -24.174 1.00 65.12 93 LYS A CA 1
ATOM 668 C C . LYS A 1 93 ? 1.276 -1.193 -22.767 1.00 65.12 93 LYS A C 1
ATOM 670 O O . LYS A 1 93 ? 2.358 -0.702 -22.445 1.00 65.12 93 LYS A O 1
ATOM 675 N N . PRO A 1 94 ? 0.228 -1.257 -21.919 1.00 68.56 94 PRO A N 1
ATOM 676 C CA . PRO A 1 94 ? 0.303 -0.766 -20.547 1.00 68.56 94 PRO A CA 1
ATOM 677 C C . PRO A 1 94 ? 1.496 -1.363 -19.793 1.00 68.56 94 PRO A C 1
ATOM 679 O O . PRO A 1 94 ? 1.744 -2.572 -19.850 1.00 68.56 94 PRO A O 1
ATOM 682 N N . MET A 1 95 ? 2.223 -0.511 -19.074 1.00 77.44 95 MET A N 1
ATOM 683 C CA . MET A 1 95 ? 3.436 -0.869 -18.339 1.00 77.44 95 MET A CA 1
ATOM 684 C C . MET A 1 95 ? 3.140 -0.926 -16.839 1.00 77.44 95 MET A C 1
ATOM 686 O O . MET A 1 95 ? 2.434 -0.063 -16.319 1.00 77.44 95 MET A O 1
ATOM 690 N N . ARG A 1 96 ? 3.669 -1.933 -16.132 1.00 82.94 96 ARG A N 1
ATOM 691 C CA . ARG A 1 96 ? 3.528 -2.019 -14.668 1.00 82.94 96 ARG A CA 1
ATOM 692 C C . ARG A 1 96 ? 4.216 -0.828 -13.998 1.00 82.94 96 ARG A C 1
ATOM 694 O O . ARG A 1 96 ? 5.316 -0.454 -14.395 1.00 82.94 96 ARG A O 1
ATOM 701 N N . ILE A 1 97 ? 3.580 -0.267 -12.970 1.00 84.00 97 ILE A N 1
ATOM 702 C CA . ILE A 1 97 ? 4.129 0.840 -12.166 1.00 84.00 97 ILE A CA 1
ATOM 703 C C . ILE A 1 97 ? 5.297 0.372 -11.289 1.00 84.00 97 ILE A C 1
ATOM 705 O O . ILE A 1 97 ? 6.227 1.137 -11.040 1.00 84.00 97 ILE A O 1
ATOM 709 N N . PHE A 1 98 ? 5.246 -0.883 -10.845 1.00 88.06 98 PHE A N 1
ATOM 710 C CA . PHE A 1 98 ? 6.228 -1.505 -9.965 1.00 88.06 98 PHE A CA 1
ATOM 711 C C . PHE A 1 98 ? 6.864 -2.717 -10.653 1.00 88.06 98 PHE A C 1
ATOM 713 O O . PHE A 1 98 ? 6.194 -3.450 -11.390 1.00 88.06 98 PHE A O 1
ATOM 720 N N . SER A 1 99 ? 8.157 -2.925 -10.408 1.00 88.62 99 SER A N 1
ATOM 721 C CA . SER A 1 99 ? 8.847 -4.170 -10.751 1.00 88.62 99 SER A CA 1
ATOM 722 C C . SER A 1 99 ? 8.407 -5.315 -9.827 1.00 88.62 99 SER A C 1
ATOM 724 O O . SER A 1 99 ? 7.705 -5.095 -8.834 1.00 88.62 99 SER A O 1
ATOM 726 N N . ASP A 1 100 ? 8.804 -6.551 -10.136 1.00 90.38 100 ASP A N 1
ATOM 727 C CA . ASP A 1 100 ? 8.561 -7.673 -9.221 1.00 90.38 100 ASP A CA 1
ATOM 728 C C . ASP A 1 100 ? 9.381 -7.493 -7.931 1.00 90.38 100 ASP A C 1
ATOM 730 O O . ASP A 1 100 ? 8.871 -7.703 -6.833 1.00 90.38 100 ASP A O 1
ATOM 734 N N . GLU A 1 101 ? 10.595 -6.954 -8.044 1.00 91.31 101 GLU A N 1
ATOM 735 C CA . GLU A 1 101 ? 11.473 -6.617 -6.928 1.00 91.31 101 GLU A CA 1
ATOM 736 C C . GLU A 1 101 ? 10.908 -5.477 -6.054 1.00 91.31 101 GLU A C 1
ATOM 738 O O . GLU A 1 101 ? 11.163 -5.434 -4.845 1.00 91.31 101 GLU A O 1
ATOM 743 N N . ASP A 1 102 ? 10.165 -4.527 -6.628 1.00 91.56 102 ASP A N 1
ATOM 744 C CA . ASP A 1 102 ? 9.446 -3.491 -5.874 1.00 91.56 102 ASP A CA 1
ATOM 745 C C . ASP A 1 102 ? 8.211 -4.066 -5.175 1.00 91.56 102 ASP A C 1
ATOM 747 O O . ASP A 1 102 ? 7.932 -3.703 -4.030 1.00 91.56 102 ASP A O 1
ATOM 751 N N . ALA A 1 103 ? 7.506 -5.005 -5.815 1.00 92.56 103 ALA A N 1
ATOM 752 C CA . ALA A 1 103 ? 6.394 -5.719 -5.199 1.00 92.56 103 ALA A CA 1
ATOM 753 C C . ALA A 1 103 ? 6.856 -6.597 -4.022 1.00 92.56 103 ALA A C 1
ATOM 755 O O . ALA A 1 103 ? 6.220 -6.573 -2.967 1.00 92.56 103 ALA A O 1
ATOM 756 N N . GLU A 1 104 ? 7.981 -7.305 -4.144 1.00 93.69 104 GLU A N 1
ATOM 757 C CA . GLU A 1 104 ? 8.597 -8.067 -3.045 1.00 93.69 104 GLU A CA 1
ATOM 758 C C . GLU A 1 104 ? 8.981 -7.182 -1.851 1.00 93.69 104 GLU A C 1
ATOM 760 O O . GLU A 1 104 ? 8.812 -7.589 -0.702 1.00 93.69 104 GLU A O 1
ATOM 765 N N . PHE A 1 105 ? 9.457 -5.960 -2.106 1.00 94.50 105 PHE A N 1
ATOM 766 C CA . PHE A 1 105 ? 9.797 -4.994 -1.059 1.00 94.50 105 PHE A CA 1
ATOM 767 C C . PHE A 1 105 ? 8.557 -4.383 -0.395 1.00 94.50 105 PHE A C 1
ATOM 769 O O . PHE A 1 105 ? 8.478 -4.340 0.833 1.00 94.50 105 PHE A O 1
ATOM 776 N N . LEU A 1 106 ? 7.589 -3.911 -1.186 1.00 95.62 106 LEU A N 1
ATOM 777 C CA . LEU A 1 106 ? 6.395 -3.249 -0.665 1.00 95.62 106 LEU A CA 1
ATOM 778 C C . LEU A 1 106 ? 5.481 -4.216 0.089 1.00 95.62 106 LEU A C 1
ATOM 780 O O . LEU A 1 106 ? 5.016 -3.884 1.174 1.00 95.62 106 LEU A O 1
ATOM 784 N N . SER A 1 107 ? 5.221 -5.406 -0.449 1.00 96.38 107 SER A N 1
ATOM 785 C CA . SER A 1 107 ? 4.124 -6.257 0.033 1.00 96.38 107 SER A CA 1
ATOM 786 C C . SER A 1 107 ? 4.185 -6.652 1.516 1.00 96.38 107 SER A C 1
ATOM 788 O O . SER A 1 107 ? 3.169 -6.477 2.193 1.00 96.38 107 SER A O 1
ATOM 790 N N . PRO A 1 108 ? 5.321 -7.114 2.086 1.00 96.88 108 PRO A N 1
ATOM 791 C CA . PRO A 1 108 ? 5.387 -7.416 3.518 1.00 96.88 108 PRO A CA 1
ATOM 792 C C . PRO A 1 108 ? 5.315 -6.149 4.384 1.00 96.88 108 PRO A C 1
ATOM 794 O O . PRO A 1 108 ? 4.786 -6.193 5.493 1.00 96.88 108 PRO A O 1
ATOM 797 N N . LEU A 1 109 ? 5.813 -5.012 3.888 1.00 97.44 109 LEU A N 1
ATOM 798 C CA . LEU A 1 109 ? 5.829 -3.742 4.617 1.00 97.44 109 LEU A CA 1
ATOM 799 C C . LEU A 1 109 ? 4.457 -3.066 4.647 1.00 97.44 109 LEU A C 1
ATOM 801 O O . LEU A 1 109 ? 4.064 -2.538 5.684 1.00 97.44 109 LEU A O 1
ATOM 805 N N . LEU A 1 110 ? 3.715 -3.111 3.539 1.00 97.50 110 LEU A N 1
ATOM 806 C CA . LEU A 1 110 ? 2.345 -2.614 3.458 1.00 97.50 110 LEU A CA 1
ATOM 807 C C . LEU A 1 110 ? 1.393 -3.513 4.263 1.00 97.50 110 LEU A C 1
ATOM 809 O O . LEU A 1 110 ? 0.615 -2.989 5.052 1.00 97.50 110 LEU A O 1
ATOM 813 N N . ALA A 1 111 ? 1.510 -4.845 4.172 1.00 97.25 111 ALA A N 1
ATOM 814 C CA . ALA A 1 111 ? 0.741 -5.770 5.017 1.00 97.25 111 ALA A CA 1
ATOM 815 C C . ALA A 1 111 ? 1.017 -5.552 6.522 1.00 97.25 111 ALA A C 1
ATOM 817 O O . ALA A 1 111 ? 0.094 -5.508 7.340 1.00 97.25 111 ALA A O 1
ATOM 818 N N . GLN A 1 112 ? 2.287 -5.345 6.896 1.00 96.94 112 GLN A N 1
ATOM 819 C CA . GLN A 1 112 ? 2.655 -4.985 8.268 1.00 96.94 112 GLN A CA 1
ATOM 820 C C . GLN A 1 112 ? 2.140 -3.593 8.671 1.00 96.94 112 GLN A C 1
ATOM 822 O O . GLN A 1 112 ? 1.764 -3.395 9.823 1.00 96.94 112 GLN A O 1
ATOM 827 N N . GLY A 1 113 ? 2.125 -2.622 7.756 1.00 96.31 113 GLY A N 1
ATOM 828 C CA . GLY A 1 113 ? 1.598 -1.287 8.027 1.00 96.31 113 GLY A CA 1
ATOM 829 C C . GLY A 1 113 ? 0.097 -1.311 8.284 1.00 96.31 113 GLY A C 1
ATOM 830 O O . GLY A 1 113 ? -0.353 -0.800 9.302 1.00 96.31 113 GLY A O 1
ATOM 831 N N . LEU A 1 114 ? -0.666 -1.985 7.423 1.00 97.06 114 LEU A N 1
ATOM 832 C CA . LEU A 1 114 ? -2.123 -2.090 7.532 1.00 97.06 114 LEU A CA 1
ATOM 833 C C . LEU A 1 114 ? -2.540 -2.773 8.845 1.00 97.06 114 LEU A C 1
ATOM 835 O O . LEU A 1 114 ? -3.483 -2.330 9.493 1.00 97.06 114 LEU A O 1
ATOM 839 N N . SER A 1 115 ? -1.780 -3.776 9.296 1.00 96.75 115 SER A N 1
ATOM 840 C CA . SER A 1 115 ? -2.003 -4.462 10.579 1.00 96.75 115 SER A CA 1
ATOM 841 C C . SER A 1 115 ? -1.515 -3.694 11.822 1.00 96.75 115 SER A C 1
ATOM 843 O O . SER A 1 115 ? -1.735 -4.158 12.941 1.00 96.75 115 SER A O 1
ATOM 845 N N . LYS A 1 116 ? -0.882 -2.523 11.654 1.00 95.75 116 LYS A N 1
ATOM 846 C CA . LYS A 1 116 ? -0.397 -1.642 12.738 1.00 95.75 116 LYS A CA 1
ATOM 847 C C . LYS A 1 116 ? -1.008 -0.237 12.734 1.00 95.75 116 LYS A C 1
ATOM 849 O O . LYS A 1 116 ? -0.863 0.471 13.728 1.00 95.75 116 LYS A O 1
ATOM 854 N N . ALA A 1 117 ? -1.626 0.177 11.631 1.00 95.06 117 ALA A N 1
ATOM 855 C CA . ALA A 1 117 ? -2.284 1.467 11.502 1.00 95.06 117 ALA A CA 1
ATOM 856 C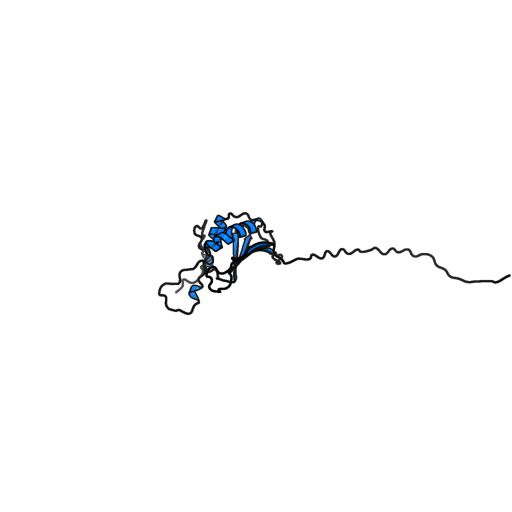 C . ALA A 1 117 ? -3.454 1.596 12.491 1.00 95.06 117 ALA A C 1
ATOM 858 O O . ALA A 1 117 ? -4.129 0.614 12.812 1.00 95.06 117 ALA A O 1
ATOM 859 N N . LYS A 1 118 ? -3.701 2.824 12.944 1.00 95.25 118 LYS A N 1
ATOM 860 C CA . LYS A 1 118 ? -4.926 3.217 13.655 1.00 95.25 118 LYS A CA 1
ATOM 861 C C . LYS A 1 118 ? -6.010 3.689 12.661 1.00 95.25 118 LYS A C 1
ATOM 863 O O . LYS A 1 118 ? -5.668 3.946 11.504 1.00 95.25 118 LYS A O 1
ATOM 868 N N . PRO A 1 119 ? -7.277 3.875 13.079 1.00 94.62 119 PRO A N 1
ATOM 869 C CA . PRO A 1 119 ? -8.321 4.460 12.231 1.00 94.62 119 PRO A CA 1
ATOM 870 C C . PRO A 1 119 ? -7.986 5.850 11.672 1.00 94.62 119 PRO A C 1
ATOM 872 O O . PRO A 1 119 ? -8.384 6.173 10.559 1.00 94.62 119 PRO A O 1
ATOM 875 N N . GLU A 1 120 ? -7.207 6.654 12.398 1.00 93.12 120 GLU A N 1
ATOM 876 C CA . GLU A 1 120 ? -6.809 8.014 12.002 1.00 93.12 120 GLU A CA 1
ATOM 877 C C . GLU A 1 120 ? -5.544 8.027 11.117 1.00 93.12 120 GLU A C 1
ATOM 879 O O . GLU A 1 120 ? -4.938 9.075 10.888 1.00 93.12 120 GLU A O 1
ATOM 884 N N . GLN A 1 121 ? -5.085 6.856 10.662 1.00 93.69 121 GLN A N 1
ATOM 885 C CA . GLN A 1 121 ? -3.819 6.681 9.951 1.00 93.69 121 GLN A CA 1
ATOM 886 C C . GLN A 1 121 ? -3.990 6.009 8.588 1.00 93.69 121 GLN A C 1
ATOM 888 O O . GLN A 1 121 ? -4.897 5.212 8.364 1.00 93.69 121 GLN A O 1
ATOM 893 N N . LEU A 1 122 ? -3.038 6.276 7.696 1.00 95.00 122 LEU A N 1
ATOM 894 C CA . LEU A 1 122 ? -2.825 5.525 6.460 1.00 95.00 122 LEU A CA 1
ATOM 895 C C . LEU A 1 122 ? -1.390 4.986 6.389 1.00 95.00 122 LEU A C 1
ATOM 897 O O . LEU A 1 122 ? -0.510 5.409 7.144 1.00 95.00 122 LEU A O 1
ATOM 901 N N . VAL A 1 123 ? -1.131 4.060 5.465 1.00 96.94 123 VAL A N 1
ATOM 902 C CA . VAL A 1 123 ? 0.214 3.529 5.209 1.00 96.94 123 VAL A CA 1
ATOM 903 C C . VAL A 1 123 ? 0.801 4.221 3.979 1.00 96.94 123 VAL A C 1
ATOM 905 O O . VAL A 1 123 ? 0.488 3.873 2.839 1.00 96.94 123 VAL A O 1
ATOM 908 N N . GLY A 1 124 ? 1.650 5.220 4.207 1.00 94.81 124 GLY A N 1
ATOM 909 C CA . GLY A 1 124 ? 2.389 5.925 3.164 1.00 94.81 124 GLY A CA 1
ATOM 910 C C . GLY A 1 124 ? 3.605 5.128 2.685 1.00 94.81 124 GLY A C 1
ATOM 911 O O . GLY A 1 124 ? 4.266 4.426 3.458 1.00 94.81 124 GLY A O 1
ATOM 912 N N . PHE A 1 125 ? 3.931 5.236 1.397 1.00 94.69 125 PHE A N 1
ATOM 913 C CA . PHE A 1 125 ? 5.121 4.619 0.818 1.00 94.69 125 PHE A CA 1
ATOM 914 C C . PHE A 1 125 ? 5.765 5.471 -0.278 1.00 94.69 125 PHE A C 1
ATOM 916 O O . PHE A 1 125 ? 5.123 6.260 -0.971 1.00 94.69 125 PHE A O 1
ATOM 923 N N . ARG A 1 126 ? 7.070 5.261 -0.464 1.00 91.75 126 ARG A N 1
ATOM 924 C CA . ARG A 1 126 ? 7.880 5.875 -1.518 1.00 91.75 126 ARG A CA 1
ATOM 925 C C . ARG A 1 126 ? 8.930 4.884 -1.999 1.00 91.75 126 ARG A C 1
ATOM 927 O O . ARG A 1 126 ? 9.714 4.406 -1.182 1.00 91.75 126 ARG A O 1
ATOM 934 N N . VAL A 1 127 ? 8.980 4.620 -3.301 1.00 90.31 127 VAL A N 1
ATOM 935 C CA . VAL A 1 127 ? 9.917 3.680 -3.935 1.00 90.31 127 VAL A CA 1
ATOM 936 C C . VAL A 1 127 ? 10.727 4.405 -5.009 1.00 90.31 127 VAL A C 1
ATOM 938 O O . VAL A 1 127 ? 10.186 5.164 -5.813 1.00 90.31 127 VAL A O 1
ATOM 941 N N . SER A 1 128 ? 12.043 4.213 -4.989 1.00 83.25 128 SER A N 1
ATOM 942 C CA . SER A 1 128 ? 12.980 4.691 -6.009 1.00 83.25 128 SER A CA 1
ATOM 943 C C . SER A 1 128 ? 12.632 4.080 -7.371 1.00 83.25 128 SER A C 1
ATOM 945 O O . SER A 1 128 ? 12.241 2.921 -7.435 1.00 83.25 128 SER A O 1
ATOM 947 N N . SER A 1 129 ? 12.770 4.822 -8.474 1.00 68.75 129 SER A N 1
ATOM 948 C CA . SER A 1 129 ? 12.410 4.282 -9.794 1.00 68.75 129 SER A CA 1
ATOM 949 C C . SER A 1 129 ? 13.302 3.090 -10.179 1.00 68.75 129 SER A C 1
ATOM 951 O O . SER A 1 129 ? 14.498 3.267 -10.422 1.00 68.75 129 SER A O 1
ATOM 953 N N . SER A 1 130 ? 12.710 1.892 -10.286 1.00 58.03 130 SER A N 1
ATOM 954 C CA . SER A 1 130 ? 13.399 0.645 -10.673 1.00 58.03 130 SER A CA 1
ATOM 955 C C . SER A 1 130 ? 14.141 0.717 -12.015 1.00 58.03 130 SER A C 1
ATOM 957 O O . SER A 1 130 ? 15.041 -0.078 -12.260 1.00 58.03 130 SER A O 1
ATOM 959 N N . ALA A 1 131 ? 13.800 1.667 -12.892 1.00 52.34 131 ALA A N 1
ATOM 960 C CA . ALA A 1 131 ? 14.407 1.795 -14.217 1.00 52.34 131 ALA A CA 1
ATOM 961 C C . ALA A 1 131 ? 15.796 2.470 -14.225 1.00 52.34 131 ALA A C 1
ATOM 963 O O . ALA A 1 131 ? 16.429 2.529 -15.278 1.00 52.34 131 ALA A O 1
ATOM 964 N N . GLY A 1 132 ? 16.261 3.045 -13.105 1.00 43.72 132 GLY A N 1
ATOM 965 C CA . GLY A 1 132 ? 17.542 3.777 -13.037 1.00 43.72 132 GLY A CA 1
ATOM 966 C C . GLY A 1 132 ? 17.608 5.055 -13.896 1.00 43.72 132 GLY A C 1
ATOM 967 O O . GLY A 1 132 ? 18.639 5.717 -13.956 1.00 43.72 132 GLY A O 1
ATOM 968 N N . SER A 1 133 ? 16.498 5.430 -14.531 1.00 50.84 133 SER A N 1
ATOM 969 C CA . SER A 1 133 ? 16.350 6.454 -15.576 1.00 50.84 133 SER A CA 1
ATOM 970 C C . SER A 1 133 ? 16.409 7.909 -15.094 1.00 50.84 133 SER A C 1
ATOM 972 O O . SER A 1 133 ? 16.147 8.824 -15.871 1.00 50.84 133 SER A O 1
ATOM 974 N N . GLY A 1 134 ? 16.651 8.142 -13.801 1.00 53.09 134 GLY A N 1
ATOM 975 C CA . GLY A 1 134 ? 16.460 9.452 -13.166 1.00 53.09 134 GLY A CA 1
ATOM 976 C C . GLY A 1 134 ? 14.989 9.882 -13.024 1.00 53.09 134 GLY A C 1
ATOM 977 O O . GLY A 1 134 ? 14.728 10.998 -12.581 1.00 53.09 134 GLY A O 1
ATOM 978 N N . SER A 1 135 ? 14.026 9.021 -13.377 1.00 62.88 135 SER A N 1
ATOM 979 C CA . SER A 1 135 ? 12.590 9.297 -13.233 1.00 62.88 135 SER A CA 1
ATOM 980 C C . SER A 1 135 ? 12.179 9.473 -11.766 1.00 62.88 135 SER A C 1
ATOM 982 O O . SER A 1 135 ? 12.750 8.857 -10.863 1.00 62.88 135 SER A O 1
ATOM 984 N N . GLU A 1 136 ? 11.166 10.310 -11.523 1.00 72.44 136 GLU A N 1
ATOM 985 C CA . GLU A 1 136 ? 10.747 10.659 -10.164 1.00 72.44 136 GLU A CA 1
ATOM 986 C C . GLU A 1 136 ? 10.258 9.432 -9.358 1.00 72.44 136 GLU A C 1
ATOM 988 O O . GLU A 1 136 ? 9.464 8.644 -9.877 1.00 72.44 136 GLU A O 1
ATOM 993 N N . PRO A 1 137 ? 10.685 9.269 -8.087 1.00 80.62 137 PRO A N 1
ATOM 994 C CA . PRO A 1 137 ? 10.266 8.157 -7.230 1.00 80.62 137 PRO A CA 1
ATOM 995 C C . PRO A 1 137 ? 8.746 8.048 -7.042 1.00 80.62 137 PRO A C 1
ATOM 997 O O . PRO A 1 137 ? 8.086 9.011 -6.633 1.00 80.62 137 PRO A O 1
ATOM 1000 N N . THR A 1 138 ? 8.209 6.849 -7.273 1.00 86.88 138 THR A N 1
ATOM 1001 C CA . THR A 1 138 ? 6.786 6.545 -7.105 1.00 86.88 138 THR A CA 1
ATOM 1002 C C . THR A 1 138 ? 6.401 6.653 -5.633 1.00 86.88 138 THR A C 1
ATOM 1004 O O . THR A 1 138 ? 6.982 5.989 -4.774 1.00 86.88 138 THR A O 1
ATOM 1007 N N . THR A 1 139 ? 5.428 7.509 -5.334 1.00 89.88 139 THR A N 1
ATOM 1008 C CA . THR A 1 139 ? 4.983 7.849 -3.976 1.00 89.88 139 THR A CA 1
ATOM 1009 C C . THR A 1 139 ? 3.467 7.702 -3.892 1.00 89.88 139 THR A C 1
ATOM 1011 O O . THR A 1 139 ? 2.759 8.172 -4.785 1.00 89.88 139 THR A O 1
ATOM 1014 N N . GLY A 1 140 ? 2.961 7.070 -2.836 1.00 91.75 140 GLY A N 1
ATOM 1015 C CA . GLY A 1 140 ? 1.541 6.751 -2.689 1.00 91.75 140 GLY A CA 1
ATOM 1016 C C . GLY A 1 140 ? 1.149 6.379 -1.262 1.00 91.75 140 GLY A C 1
ATOM 1017 O O . GLY A 1 140 ? 1.978 6.397 -0.351 1.00 91.75 140 GLY A O 1
ATOM 1018 N N . SER A 1 141 ? -0.122 6.035 -1.073 1.00 93.88 141 SER A N 1
ATOM 1019 C CA . SER A 1 141 ? -0.676 5.612 0.217 1.00 93.88 141 SER A CA 1
ATOM 1020 C C . SER A 1 141 ? -1.685 4.484 0.056 1.00 93.88 141 SER A C 1
ATOM 1022 O O . SER A 1 141 ? -2.426 4.458 -0.924 1.00 93.88 141 SER A O 1
ATOM 1024 N N . ILE A 1 142 ? -1.737 3.571 1.026 1.00 96.06 142 ILE A N 1
ATOM 1025 C CA . ILE A 1 142 ? -2.757 2.523 1.117 1.00 96.06 142 ILE A CA 1
ATOM 1026 C C . ILE A 1 142 ? -3.468 2.578 2.473 1.00 96.06 142 ILE A C 1
ATOM 1028 O O . ILE A 1 142 ? -2.832 2.752 3.513 1.00 96.06 142 ILE A O 1
ATOM 1032 N N . TYR A 1 143 ? -4.789 2.430 2.452 1.00 95.88 143 TYR A N 1
ATOM 1033 C CA . TYR A 1 143 ? -5.631 2.249 3.633 1.00 95.88 143 TYR A CA 1
ATOM 1034 C C . TYR A 1 143 ? -6.803 1.313 3.308 1.00 95.88 143 TYR A C 1
ATOM 1036 O O . TYR A 1 143 ? -7.015 0.921 2.158 1.00 95.88 143 TYR A O 1
ATOM 1044 N N . VAL A 1 144 ? -7.561 0.921 4.327 1.00 95.19 144 VAL A N 1
ATOM 1045 C CA . VAL A 1 144 ? -8.782 0.114 4.191 1.00 95.19 144 VAL A CA 1
ATOM 1046 C C . VAL A 1 144 ? -9.929 0.912 4.780 1.00 95.19 144 VAL A C 1
ATOM 1048 O O . VAL A 1 144 ? -9.774 1.513 5.839 1.00 95.19 144 VAL A O 1
ATOM 1051 N N . GLN A 1 145 ? -11.083 0.920 4.124 1.00 92.50 145 GLN A N 1
ATOM 1052 C CA . GLN A 1 145 ? -12.306 1.476 4.693 1.00 92.50 145 GLN A CA 1
ATOM 1053 C C . GLN A 1 145 ? -13.481 0.571 4.323 1.00 92.50 145 GLN A C 1
ATOM 1055 O O . GLN A 1 145 ? -13.708 0.268 3.149 1.00 92.50 145 GLN A O 1
ATOM 1060 N N . LYS A 1 146 ? -14.225 0.134 5.345 1.00 88.50 146 LYS A N 1
ATOM 1061 C CA . LYS A 1 146 ? -15.257 -0.907 5.256 1.00 88.50 146 LYS A CA 1
ATOM 1062 C C . LYS A 1 146 ? -14.644 -2.182 4.660 1.00 88.50 146 LYS A C 1
ATOM 1064 O O . LYS A 1 146 ? -13.716 -2.729 5.244 1.00 88.50 146 LYS A O 1
ATOM 1069 N N . GLU A 1 147 ? -15.120 -2.624 3.501 1.00 85.81 147 GLU A N 1
ATOM 1070 C CA . GLU A 1 147 ? -14.655 -3.837 2.811 1.00 85.81 147 GLU A CA 1
ATOM 1071 C C . GLU A 1 147 ? -13.748 -3.527 1.601 1.00 85.81 147 GLU A C 1
ATOM 1073 O O . GLU A 1 147 ? -13.391 -4.425 0.839 1.00 85.81 147 GLU A O 1
ATOM 1078 N N . SER A 1 148 ? -13.354 -2.259 1.421 1.00 91.31 148 SER A N 1
ATOM 1079 C CA . SER A 1 148 ? -12.583 -1.785 0.268 1.00 91.31 148 SER A CA 1
ATOM 1080 C C . SER A 1 148 ? -11.161 -1.370 0.645 1.00 91.31 148 SER A C 1
ATOM 1082 O O . SER A 1 148 ? -10.930 -0.675 1.636 1.00 91.31 148 SER A O 1
ATOM 1084 N N . ILE A 1 149 ? -10.203 -1.759 -0.199 1.00 93.12 149 ILE A N 1
ATOM 1085 C CA . ILE A 1 149 ? -8.805 -1.321 -0.132 1.00 93.12 149 ILE A CA 1
ATOM 1086 C C . ILE A 1 149 ? -8.655 -0.084 -1.019 1.00 93.12 149 ILE A C 1
ATOM 1088 O O . ILE A 1 149 ? -8.903 -0.144 -2.223 1.00 93.12 149 ILE A O 1
ATOM 1092 N N . TYR A 1 150 ? -8.213 1.022 -0.432 1.00 92.88 150 TYR A N 1
ATOM 1093 C CA . TYR A 1 150 ? -7.966 2.278 -1.127 1.00 92.88 150 TYR A CA 1
ATOM 1094 C C . TYR A 1 150 ? -6.463 2.452 -1.304 1.00 92.88 150 TYR A C 1
ATOM 1096 O O . TYR A 1 150 ? -5.720 2.490 -0.327 1.00 92.88 150 TYR A O 1
ATOM 1104 N N . LEU A 1 151 ? -6.017 2.563 -2.554 1.00 91.81 151 LEU A N 1
ATOM 1105 C CA . LEU A 1 151 ? -4.619 2.775 -2.912 1.00 91.81 151 LEU A CA 1
ATOM 1106 C C . LEU A 1 151 ? -4.504 4.013 -3.802 1.00 91.81 151 LEU A C 1
ATOM 1108 O O . LEU A 1 151 ? -5.158 4.104 -4.840 1.00 91.81 151 LEU A O 1
ATOM 1112 N N . THR A 1 152 ? -3.649 4.950 -3.407 1.00 88.81 152 THR A N 1
ATOM 1113 C CA . THR A 1 152 ? -3.341 6.166 -4.163 1.00 88.81 152 THR A CA 1
ATOM 1114 C C . THR A 1 152 ? -1.903 6.132 -4.672 1.00 88.81 152 THR A C 1
ATOM 1116 O O . THR A 1 152 ? -1.022 5.549 -4.039 1.00 88.81 152 THR A O 1
ATOM 1119 N N . ILE A 1 153 ? -1.656 6.797 -5.801 1.00 86.25 153 ILE A N 1
ATOM 1120 C CA . ILE A 1 153 ? -0.314 7.117 -6.298 1.00 86.25 153 ILE A CA 1
ATOM 1121 C C . ILE A 1 153 ? -0.303 8.625 -6.563 1.00 86.25 153 ILE A C 1
ATOM 1123 O O . ILE A 1 153 ? -0.969 9.100 -7.482 1.00 86.25 153 ILE A O 1
ATOM 1127 N N . GLY A 1 154 ? 0.392 9.386 -5.718 1.00 72.06 154 GLY A N 1
ATOM 1128 C CA . GLY A 1 154 ? 0.390 10.852 -5.750 1.00 72.06 154 GLY A CA 1
ATOM 1129 C C . GLY A 1 154 ? 1.503 11.461 -6.604 1.00 72.06 154 GLY A C 1
ATOM 1130 O O . GLY A 1 154 ? 1.345 12.564 -7.126 1.00 72.06 154 GLY A O 1
ATOM 1131 N N . LYS A 1 155 ? 2.632 10.758 -6.763 1.00 68.50 155 LYS A N 1
ATOM 1132 C CA . LYS A 1 155 ? 3.783 11.219 -7.556 1.00 68.50 155 LYS A CA 1
ATOM 1133 C C . LYS A 1 155 ? 4.543 10.040 -8.173 1.00 68.50 155 LYS A C 1
ATOM 1135 O O . LYS A 1 155 ? 4.535 8.953 -7.602 1.00 68.50 155 LYS A O 1
ATOM 1140 N N . GLY A 1 156 ? 5.195 10.257 -9.316 1.00 64.88 156 GLY A N 1
ATOM 1141 C CA . GLY A 1 156 ? 5.776 9.203 -10.155 1.00 64.88 156 GLY A CA 1
ATOM 1142 C C . GLY A 1 156 ? 4.821 8.804 -11.285 1.00 64.88 156 GLY A C 1
ATOM 1143 O O . GLY A 1 156 ? 4.114 9.660 -11.818 1.00 64.88 156 GLY A O 1
ATOM 1144 N N . ALA A 1 157 ? 4.800 7.520 -11.651 1.00 59.94 157 ALA A N 1
ATOM 1145 C CA . ALA A 1 157 ? 3.921 7.003 -12.704 1.00 59.94 157 ALA A CA 1
ATOM 1146 C C . ALA A 1 157 ? 2.434 7.111 -12.319 1.00 59.94 157 ALA A C 1
ATOM 1148 O O . ALA A 1 157 ? 2.063 6.851 -11.172 1.00 59.94 157 ALA A O 1
ATOM 1149 N N . LYS A 1 158 ? 1.566 7.459 -13.277 1.00 62.00 158 LYS A N 1
ATOM 1150 C CA . LYS A 1 158 ? 0.125 7.612 -13.013 1.00 62.00 158 LYS A CA 1
ATOM 1151 C C . LYS A 1 158 ? -0.631 6.296 -13.247 1.00 62.00 158 LYS A C 1
ATOM 1153 O O . LYS A 1 158 ? -0.524 5.741 -14.338 1.00 62.00 158 LYS A O 1
ATOM 1158 N N . PRO A 1 159 ? -1.429 5.795 -12.285 1.00 57.25 159 PRO A N 1
ATOM 1159 C CA . PRO A 1 159 ? -2.265 4.620 -12.499 1.00 57.25 159 PRO A CA 1
ATOM 1160 C C . PRO A 1 159 ? -3.374 4.935 -13.501 1.00 57.25 159 PRO A C 1
ATOM 1162 O O . PRO A 1 159 ? -4.194 5.827 -13.291 1.00 57.25 159 PRO A O 1
ATOM 1165 N N . THR A 1 160 ? -3.394 4.180 -14.596 1.00 61.94 160 THR A N 1
ATOM 1166 C CA . THR A 1 160 ? -4.413 4.257 -15.653 1.00 61.94 160 THR A CA 1
ATOM 1167 C C . THR A 1 160 ? -5.251 2.984 -15.749 1.00 61.94 160 THR A C 1
ATOM 1169 O O . THR A 1 160 ? -6.215 2.945 -16.506 1.00 61.94 160 THR A O 1
ATOM 1172 N N . GLY A 1 161 ? -4.882 1.930 -15.018 1.00 66.81 161 GLY A N 1
ATOM 1173 C CA . GLY A 1 161 ? -5.634 0.683 -14.953 1.00 66.81 161 GLY A CA 1
ATOM 1174 C C . GLY A 1 161 ? -5.154 -0.236 -13.832 1.00 66.81 161 GLY A C 1
ATOM 1175 O O . GLY A 1 161 ? -3.998 -0.178 -13.407 1.00 66.81 161 GLY A O 1
ATOM 1176 N N . PHE A 1 162 ? -6.060 -1.101 -13.379 1.00 75.88 162 PHE A N 1
ATOM 1177 C CA . PHE A 1 162 ? -5.791 -2.156 -12.408 1.00 75.88 162 PHE A CA 1
ATOM 1178 C C . PHE A 1 162 ? -6.134 -3.515 -13.032 1.00 75.88 162 PHE A C 1
ATOM 1180 O O . PHE A 1 162 ? -7.279 -3.763 -13.404 1.00 75.88 162 PHE A O 1
ATOM 1187 N N . MET A 1 163 ? -5.127 -4.372 -13.189 1.00 77.25 163 MET A N 1
ATOM 1188 C CA . MET A 1 163 ? -5.215 -5.692 -13.817 1.00 77.25 163 MET A CA 1
ATOM 1189 C C . MET A 1 163 ? -4.398 -6.710 -12.999 1.00 77.25 163 MET A C 1
ATOM 1191 O O . MET A 1 163 ? -3.274 -7.045 -13.376 1.00 77.25 163 MET A O 1
ATOM 1195 N N . PRO A 1 164 ? -4.910 -7.181 -11.847 1.00 70.88 164 PRO A N 1
ATOM 1196 C CA . PRO A 1 164 ? -4.222 -8.183 -11.036 1.00 70.88 164 PRO A CA 1
ATOM 1197 C C . PRO A 1 164 ? -4.179 -9.541 -11.752 1.00 70.88 164 PRO A C 1
ATOM 1199 O O . PRO A 1 164 ? -5.148 -9.948 -12.391 1.00 70.88 164 PRO A O 1
ATOM 1202 N N . GLU A 1 165 ? -3.085 -10.290 -11.573 1.00 63.25 165 GLU A N 1
ATOM 1203 C CA . GLU A 1 165 ? -2.856 -11.613 -12.196 1.00 63.25 165 GLU A CA 1
ATOM 1204 C C . GLU A 1 165 ? -3.919 -12.668 -11.825 1.00 63.25 165 GLU A C 1
ATOM 1206 O O . GLU A 1 165 ? -4.054 -13.697 -12.482 1.00 63.25 165 GLU A O 1
ATOM 1211 N N . SER A 1 166 ? -4.697 -12.419 -10.771 1.00 54.00 166 SER A N 1
ATOM 1212 C CA . SER A 1 166 ? -5.960 -13.103 -10.491 1.00 54.00 166 SER A CA 1
ATOM 1213 C C . SER A 1 166 ? -6.862 -12.171 -9.686 1.00 54.00 166 SER A C 1
ATOM 1215 O O . SER A 1 166 ? -6.624 -11.955 -8.496 1.00 54.00 166 SER A O 1
ATOM 1217 N N . ALA A 1 167 ? -7.892 -11.616 -10.323 1.00 53.78 167 ALA A N 1
ATOM 1218 C CA . ALA A 1 167 ? -8.948 -10.897 -9.619 1.00 53.78 167 ALA A CA 1
ATOM 1219 C C . ALA A 1 167 ? -9.886 -11.888 -8.912 1.00 53.78 167 ALA A C 1
ATOM 1221 O O . ALA A 1 167 ? -10.291 -12.883 -9.507 1.00 53.78 167 ALA A O 1
ATOM 1222 N N . ALA A 1 168 ? -10.271 -11.601 -7.665 1.00 53.62 168 ALA A N 1
ATOM 1223 C CA . ALA A 1 168 ? -11.286 -12.394 -6.965 1.00 53.62 168 ALA A CA 1
ATOM 1224 C C . ALA A 1 168 ? -12.686 -12.177 -7.570 1.00 53.62 168 ALA A C 1
ATOM 1226 O O . ALA A 1 168 ? -13.448 -13.127 -7.735 1.00 53.62 168 ALA A O 1
ATOM 1227 N N . ARG A 1 169 ? -13.002 -10.924 -7.928 1.00 46.50 169 ARG A N 1
ATOM 1228 C CA . ARG A 1 169 ? -14.143 -10.501 -8.753 1.00 46.50 169 ARG A CA 1
ATOM 1229 C C . ARG A 1 169 ? -13.732 -9.251 -9.539 1.00 46.50 169 ARG A C 1
ATOM 1231 O O . ARG A 1 169 ? -12.982 -8.430 -9.017 1.00 46.50 169 ARG A O 1
ATOM 1238 N N . ILE A 1 170 ? -14.233 -9.102 -10.763 1.00 51.25 170 ILE A N 1
ATOM 1239 C CA . ILE A 1 170 ? -14.311 -7.814 -11.469 1.00 51.25 170 ILE A CA 1
ATOM 1240 C C . ILE A 1 170 ? -15.791 -7.627 -11.773 1.00 51.25 170 ILE A C 1
ATOM 1242 O O . ILE A 1 170 ? -16.348 -8.381 -12.569 1.00 51.25 170 ILE A O 1
ATOM 1246 N N . GLU A 1 171 ? -16.436 -6.672 -11.111 1.00 51.34 171 GLU A N 1
ATOM 1247 C CA . GLU A 1 171 ? -17.822 -6.322 -11.413 1.00 51.34 171 GLU A CA 1
ATOM 1248 C C . GLU A 1 171 ? -17.839 -5.206 -12.472 1.00 51.34 171 GLU A C 1
ATOM 1250 O O . GLU A 1 171 ? -17.126 -4.211 -12.311 1.00 51.34 171 GLU A O 1
ATOM 1255 N N . PRO A 1 172 ? -18.596 -5.350 -13.576 1.00 54.31 172 PRO A N 1
ATOM 1256 C CA . PRO A 1 172 ? -18.793 -4.262 -14.526 1.00 54.31 172 PRO A CA 1
ATOM 1257 C C . PRO A 1 172 ? -19.450 -3.058 -13.846 1.00 54.31 172 PRO A C 1
ATOM 1259 O O . PRO A 1 172 ? -20.373 -3.222 -13.051 1.00 54.31 172 PRO A O 1
ATOM 1262 N N . ALA A 1 173 ? -19.022 -1.842 -14.193 1.00 48.28 173 ALA A N 1
ATOM 1263 C CA . ALA A 1 173 ? -19.682 -0.635 -13.702 1.00 48.28 173 ALA A CA 1
ATOM 1264 C C . ALA A 1 173 ? -21.184 -0.654 -14.078 1.00 48.28 173 ALA A C 1
ATOM 1266 O O . ALA A 1 173 ? -21.506 -0.983 -15.225 1.00 48.28 173 ALA A O 1
ATOM 1267 N N . PRO A 1 174 ? -22.107 -0.302 -13.159 1.00 55.84 174 PRO A N 1
ATOM 1268 C CA . PRO A 1 174 ? -23.541 -0.343 -13.429 1.00 55.84 174 PRO A CA 1
ATOM 1269 C C . PRO A 1 174 ? -23.934 0.450 -14.679 1.00 55.84 174 PRO A C 1
ATOM 1271 O O . PRO A 1 174 ? -23.453 1.561 -14.896 1.00 55.84 174 PRO A O 1
ATOM 1274 N N . ALA A 1 175 ? -24.860 -0.088 -15.478 1.00 58.94 175 ALA A N 1
ATOM 1275 C CA . ALA A 1 175 ? -25.193 0.448 -16.803 1.00 58.94 175 ALA A CA 1
ATOM 1276 C C . ALA A 1 175 ? -25.632 1.930 -16.810 1.00 58.94 175 ALA A C 1
ATOM 1278 O O . ALA A 1 175 ? -25.434 2.617 -17.809 1.00 58.94 175 ALA A O 1
ATOM 1279 N N . TYR A 1 176 ? -26.162 2.455 -15.697 1.00 61.91 176 TYR A N 1
ATOM 1280 C CA . TYR A 1 176 ? -26.507 3.876 -15.568 1.00 61.91 176 TYR A CA 1
ATOM 1281 C C . TYR A 1 176 ? -25.286 4.817 -15.599 1.00 61.91 176 TYR A C 1
ATOM 1283 O O . TYR A 1 176 ? -25.433 5.987 -15.939 1.00 61.91 176 TYR A O 1
ATOM 1291 N N . ALA A 1 177 ? -24.080 4.326 -15.290 1.00 56.12 177 ALA A N 1
ATOM 1292 C CA . ALA A 1 177 ? -22.833 5.086 -15.406 1.00 56.12 177 ALA A CA 1
ATOM 1293 C C . ALA A 1 177 ? -22.288 5.137 -16.849 1.00 56.12 177 ALA A C 1
ATOM 1295 O O . ALA A 1 177 ? -21.427 5.959 -17.150 1.00 56.12 177 ALA A O 1
ATOM 1296 N N . ALA A 1 178 ? -22.803 4.292 -17.751 1.00 53.97 178 ALA A N 1
ATOM 1297 C CA . ALA A 1 178 ? -22.423 4.234 -19.166 1.00 53.97 178 ALA A CA 1
ATOM 1298 C C . ALA A 1 178 ? -23.371 5.041 -20.085 1.00 53.97 178 ALA A C 1
ATOM 1300 O O . ALA A 1 178 ? -23.409 4.818 -21.295 1.00 53.97 178 ALA A O 1
ATOM 1301 N N . GLY A 1 179 ? -24.158 5.968 -19.525 1.00 52.97 179 GLY A N 1
ATOM 1302 C CA . GLY A 1 179 ? -25.143 6.783 -20.246 1.00 52.97 179 GLY A CA 1
ATOM 1303 C C . GLY A 1 179 ? -24.524 7.840 -21.170 1.00 52.97 179 GLY A C 1
ATOM 1304 O O . GLY A 1 179 ? -24.580 9.028 -20.866 1.00 52.97 179 GLY A O 1
ATOM 1305 N N . GLY A 1 180 ? -23.948 7.413 -22.299 1.00 49.59 180 GLY A N 1
ATOM 1306 C CA . GLY A 1 180 ? -23.210 8.266 -23.238 1.00 49.59 180 GLY A CA 1
ATOM 1307 C C . GLY A 1 180 ? -23.501 7.978 -24.715 1.00 49.59 180 GLY A C 1
ATOM 1308 O O . GLY A 1 180 ? -22.636 7.473 -25.416 1.00 49.59 180 GLY A O 1
ATOM 1309 N N . ALA A 1 181 ? -24.700 8.354 -25.172 1.00 48.19 181 ALA A N 1
ATOM 1310 C CA . ALA A 1 181 ? -25.115 8.468 -26.581 1.00 48.19 181 ALA A CA 1
ATOM 1311 C C . ALA A 1 181 ? -25.006 7.216 -27.494 1.00 48.19 181 ALA A C 1
ATOM 1313 O O . ALA A 1 181 ? -24.022 7.003 -28.197 1.00 48.19 181 ALA A O 1
ATOM 1314 N N . LEU A 1 182 ? -26.132 6.509 -27.640 1.00 47.34 182 LEU A N 1
ATOM 1315 C CA . LEU A 1 182 ? -26.568 5.955 -28.930 1.00 47.34 182 LEU A CA 1
ATOM 1316 C C . LEU A 1 182 ? -27.801 6.760 -29.363 1.00 47.34 182 LEU A C 1
ATOM 1318 O O . LEU A 1 182 ? -28.780 6.793 -28.619 1.00 47.34 182 LEU A O 1
ATOM 1322 N N . GLY A 1 183 ? -27.746 7.454 -30.506 1.00 53.66 183 GLY A N 1
ATOM 1323 C CA . GLY A 1 183 ? -28.809 8.404 -30.866 1.00 53.66 183 GLY A CA 1
ATOM 1324 C C . GLY A 1 183 ? -28.556 9.307 -32.077 1.00 53.66 183 GLY A C 1
ATOM 1325 O O . GLY A 1 183 ? -28.818 10.505 -31.980 1.00 53.66 183 GLY A O 1
ATOM 1326 N N . ALA A 1 184 ? -28.056 8.750 -33.184 1.00 41.66 184 ALA A N 1
ATOM 1327 C CA . ALA A 1 184 ? -28.137 9.317 -34.537 1.00 41.66 184 ALA A CA 1
ATOM 1328 C C . ALA A 1 184 ? -27.988 8.182 -35.562 1.00 41.66 184 ALA A C 1
ATOM 1330 O O . ALA A 1 184 ? -26.980 7.450 -35.442 1.00 41.66 184 ALA A O 1
#

Foldseek 3Di:
DDDDDDDDDDDDDDDDDDDDPPPPPPPPPPPQDFAWLDDDPFWTKTKGFAPDPPQFFPPLDQDDLVVQLLQQQQFWFQPVVPDPDPPDPDGDDTDRQDDNVRSVVVRVSQNVNSHVYHRRIWMWIWGDPPVPPPFDIWTWIWTHHDPDIDIGTDDTGHGPDGGGPDDPDDDPDPVVVVPDDDDD

Radius of gyration: 31.66 Å; chains: 1; bounding box: 47×74×119 Å

Sequence (184 aa):
MKNYLALTNVQSPIMQGLVGIAGCVLVFSGCAGGTKLAHNAKGSVYLEEVTDWSFEASHPAVIDQLTITKIVKGLYSNDGMSGSSRMSAGGSKPMRIFSDEDAEFLSPLLAQGLSKAKPEQLVGFRVSSSAGSGSEPTTGSIYVQKESIYLTIGKGAKPTGFMPESAARIEPAPAYAAGGALGA

Secondary structure (DSSP, 8-state):
----------------------------------EEEEESSSEEEEEEE---TT-----S----HHHHHHHHHTEEE-GGGSSS----SSPPPPEESS-HHHHHHHHHHHHHHHTT--TTEEEEEEE--TT-SSPPPEEEEEEEETTEEEEEEEESSPP-EE--SS-S--PPPPGGGG------